Protein AF-A0A1D6J7M6-F1 (afdb_monomer_lite)

Sequence (101 aa):
MPTMLCVELMDSYATLLFAKITEIRPEAFCKRYGLCRDTALLSGVGSDSTCVFCHHLLDEIMSKLKDPDAEFEIIQILVKECNKIEGHVQQVGFLALPLSL

InterPro domains:
  IPR007856 Saposin-like type B, region 1 [PF05184] (50-85)
  IPR011001 Saposin-like [SSF47862] (5-85)
  IPR051428 Sphingolipid Activators and Surfactant Proteins [PTHR11480] (6-92)

Radius of gyration: 21.82 Å; chains: 1; bounding box: 47×39×61 Å

Foldseek 3Di:
DQLVVQLVCLVVVLVVVLVVLVPDDQVVVCVVVQLADDPPDDDDPRSVVSSVVSSVVSVVVNVLSPPVVSSVVVSVVSSVVSVVVVVVVVVVVVVVPPPDD

Secondary structure (DSSP, 8-state):
-HHHHHHHHHHHHHHHHHHHHHT--HHHHHHHTTSS--TTS---HHHHHHHHHHHHHHHHHHHHHT-HHHHHHHHHHHHHHHHHHHHHHHHHHHHHSTT--

Organism: Zea mays (NCBI:txid4577)

Structure (mmCIF, N/CA/C/O backbone):
data_AF-A0A1D6J7M6-F1
#
_entry.id   AF-A0A1D6J7M6-F1
#
loop_
_atom_site.group_PDB
_atom_site.id
_atom_site.type_symbol
_atom_site.label_atom_id
_atom_site.label_alt_id
_atom_site.label_comp_id
_atom_site.label_asym_id
_atom_site.label_entity_id
_atom_site.label_seq_id
_atom_site.pdbx_PDB_ins_code
_atom_site.Cartn_x
_atom_site.Cartn_y
_atom_site.Cartn_z
_atom_site.occupancy
_atom_site.B_iso_or_equiv
_atom_site.auth_seq_id
_atom_site.auth_comp_id
_atom_site.auth_asym_id
_atom_site.auth_atom_id
_atom_site.pdbx_PDB_model_num
ATOM 1 N N . MET A 1 1 ? -19.247 8.948 21.260 1.00 47.09 1 MET A N 1
ATOM 2 C CA . MET A 1 1 ? -20.012 8.280 20.177 1.00 47.09 1 MET A CA 1
ATOM 3 C C . MET A 1 1 ? -19.302 8.286 18.816 1.00 47.09 1 MET A C 1
ATOM 5 O O . MET A 1 1 ? -19.308 7.228 18.211 1.00 47.09 1 MET A O 1
ATOM 9 N N . PRO A 1 2 ? -18.646 9.364 18.332 1.00 55.81 2 PRO A N 1
ATOM 10 C CA . PRO A 1 2 ? -17.950 9.347 17.027 1.00 55.81 2 PRO A CA 1
ATOM 11 C C . PRO A 1 2 ? -16.744 8.390 16.935 1.00 55.81 2 PRO A C 1
ATOM 13 O O . PRO A 1 2 ? -16.357 7.973 15.850 1.00 55.81 2 PRO A O 1
ATOM 16 N N . THR A 1 3 ? -16.139 8.049 18.073 1.00 59.09 3 THR A N 1
ATOM 17 C CA . THR A 1 3 ? -14.886 7.287 18.169 1.00 59.09 3 THR A CA 1
ATOM 18 C C . THR A 1 3 ? -15.058 5.785 17.987 1.00 59.09 3 THR A C 1
ATOM 20 O O . THR A 1 3 ? -14.220 5.178 17.329 1.00 59.09 3 THR A O 1
ATOM 23 N N . MET A 1 4 ? -16.154 5.194 18.488 1.00 63.06 4 MET A N 1
ATOM 24 C CA . MET A 1 4 ? -16.442 3.771 18.252 1.00 63.06 4 MET A CA 1
ATOM 25 C C . MET A 1 4 ? -16.580 3.491 16.758 1.00 63.06 4 MET A C 1
ATOM 27 O O . MET A 1 4 ? -15.948 2.571 16.271 1.00 63.06 4 MET A O 1
ATOM 31 N N . LEU A 1 5 ? -17.256 4.370 16.012 1.00 73.38 5 LEU A N 1
ATOM 32 C CA . LEU A 1 5 ? -17.355 4.246 14.558 1.00 73.38 5 LEU A CA 1
ATOM 33 C C . LEU A 1 5 ? -15.982 4.333 13.868 1.00 73.38 5 LEU A C 1
ATOM 35 O O . LEU A 1 5 ? -15.732 3.585 12.934 1.00 73.38 5 LEU A O 1
ATOM 39 N N . CYS A 1 6 ? -15.080 5.215 14.319 1.00 80.88 6 CYS A N 1
ATOM 40 C CA . CYS A 1 6 ? -13.729 5.312 13.750 1.00 80.88 6 CYS A CA 1
ATOM 41 C C . CYS A 1 6 ? -12.941 4.015 13.972 1.00 80.88 6 CYS A C 1
ATOM 43 O O . CYS A 1 6 ? -12.414 3.455 13.018 1.00 80.88 6 CYS A O 1
ATOM 45 N N . VAL A 1 7 ? -12.918 3.512 15.212 1.00 78.00 7 VAL A N 1
ATOM 46 C CA . VAL A 1 7 ? -12.180 2.296 15.588 1.00 78.00 7 VAL A CA 1
ATOM 47 C C . VAL A 1 7 ? -12.791 1.043 14.952 1.00 78.00 7 VAL A C 1
ATOM 49 O O . VAL A 1 7 ? -12.053 0.241 14.395 1.00 78.00 7 VAL A O 1
ATOM 52 N N . GLU A 1 8 ? -14.118 0.900 14.955 1.00 76.38 8 GLU A N 1
ATOM 53 C CA . GLU A 1 8 ? -14.830 -0.218 14.313 1.00 76.38 8 GLU A CA 1
ATOM 54 C C . GLU A 1 8 ? -14.598 -0.255 12.800 1.00 76.38 8 GLU A C 1
ATOM 56 O O . GLU A 1 8 ? -14.496 -1.326 12.201 1.00 76.38 8 GLU A O 1
ATOM 61 N N . LEU A 1 9 ? -14.487 0.915 12.166 1.00 74.50 9 LEU A N 1
ATOM 62 C CA . LEU A 1 9 ? -14.189 0.990 10.744 1.00 74.50 9 LEU A CA 1
ATOM 63 C C . LEU A 1 9 ? -12.737 0.641 10.436 1.00 74.50 9 LEU A C 1
ATOM 65 O O . LEU A 1 9 ? -12.491 0.215 9.308 1.00 74.50 9 LEU A O 1
ATOM 69 N N . MET A 1 10 ? -11.797 0.779 11.378 1.00 80.81 10 MET A N 1
ATOM 70 C CA . MET A 1 10 ? -10.378 0.617 11.067 1.00 80.81 10 MET A CA 1
ATOM 71 C C . MET A 1 10 ? -10.025 -0.778 10.565 1.00 80.81 10 MET A C 1
ATOM 73 O O . MET A 1 10 ? -9.295 -0.867 9.584 1.00 80.81 10 MET A O 1
ATOM 77 N N . ASP A 1 11 ? -10.589 -1.839 11.142 1.00 71.69 11 ASP A N 1
ATOM 78 C CA . ASP A 1 11 ? -10.334 -3.210 10.676 1.00 71.69 11 ASP A CA 1
ATOM 79 C C . ASP A 1 11 ? -10.851 -3.418 9.239 1.00 71.69 11 ASP A C 1
ATOM 81 O O . ASP A 1 11 ? -10.172 -3.995 8.381 1.00 71.69 11 ASP A O 1
ATOM 85 N N . SER A 1 12 ? -12.034 -2.874 8.929 1.00 75.62 12 SER A N 1
ATOM 86 C CA . SER A 1 12 ? -12.613 -2.940 7.579 1.00 75.62 12 SER A CA 1
ATOM 87 C C . SER A 1 12 ? -11.847 -2.079 6.564 1.00 75.62 12 SER A C 1
ATOM 89 O O . SER A 1 12 ? -11.620 -2.501 5.429 1.00 75.62 12 SER A O 1
ATOM 91 N N . TYR A 1 13 ? -11.397 -0.890 6.972 1.00 77.75 13 TYR A N 1
ATOM 92 C CA . TYR A 1 13 ? -10.628 0.029 6.138 1.00 77.75 13 TYR A CA 1
ATOM 93 C C . TYR A 1 13 ? -9.211 -0.473 5.900 1.00 77.75 13 TYR A C 1
ATOM 95 O O . TYR A 1 13 ? -8.707 -0.313 4.793 1.00 77.75 13 TYR A O 1
ATOM 103 N N . ALA A 1 14 ? -8.587 -1.097 6.899 1.00 76.56 14 ALA A N 1
ATOM 104 C CA . ALA A 1 14 ? -7.291 -1.741 6.763 1.00 76.56 14 ALA A CA 1
ATOM 105 C C . ALA A 1 14 ? -7.371 -2.859 5.725 1.00 76.56 14 ALA A C 1
ATOM 107 O O . ALA A 1 14 ? -6.652 -2.814 4.731 1.00 76.56 14 ALA A O 1
ATOM 108 N N . THR A 1 15 ? -8.350 -3.758 5.861 1.00 80.62 15 THR A N 1
ATOM 109 C CA . THR A 1 15 ? -8.595 -4.827 4.881 1.00 80.62 15 THR A CA 1
ATOM 110 C C . THR A 1 15 ? -8.744 -4.270 3.457 1.00 80.62 15 THR A C 1
ATOM 112 O O . THR A 1 15 ? -8.130 -4.769 2.512 1.00 80.62 15 THR A O 1
ATOM 115 N N . LEU A 1 16 ? -9.527 -3.198 3.284 1.00 83.75 16 LEU A N 1
ATOM 116 C CA . LEU A 1 16 ? -9.712 -2.545 1.984 1.00 83.75 16 LEU A CA 1
ATOM 117 C C . LEU A 1 16 ? -8.438 -1.857 1.474 1.00 83.75 16 LEU A C 1
ATOM 119 O O . LEU A 1 16 ? -8.140 -1.929 0.282 1.00 83.75 16 LEU A O 1
ATOM 123 N N . LEU A 1 17 ? -7.684 -1.196 2.352 1.00 79.81 17 LEU A N 1
ATOM 124 C CA . LEU A 1 17 ? -6.429 -0.524 2.028 1.00 79.81 17 LEU A CA 1
ATOM 125 C C . LEU A 1 17 ? -5.388 -1.533 1.532 1.00 79.81 17 LEU A C 1
ATOM 127 O O . LEU A 1 17 ? -4.810 -1.329 0.464 1.00 79.81 17 LEU A O 1
ATOM 131 N N . PHE A 1 18 ? -5.203 -2.643 2.249 1.00 80.81 18 PHE A N 1
ATOM 132 C CA . PHE A 1 18 ? -4.286 -3.710 1.850 1.00 80.81 18 PHE A CA 1
ATOM 133 C C . PHE A 1 18 ? -4.735 -4.382 0.556 1.00 80.81 18 PHE A C 1
ATOM 135 O O . PHE A 1 18 ? -3.918 -4.556 -0.351 1.00 80.81 18 PHE A O 1
ATOM 142 N N . ALA A 1 19 ? -6.037 -4.637 0.384 1.00 85.12 19 ALA A N 1
ATOM 143 C CA . ALA A 1 19 ? -6.567 -5.111 -0.892 1.00 85.12 19 ALA A CA 1
ATOM 144 C C . ALA A 1 19 ? -6.207 -4.153 -2.045 1.00 85.12 19 ALA A C 1
ATOM 146 O O . ALA A 1 19 ? -5.700 -4.594 -3.077 1.00 85.12 19 ALA A O 1
ATOM 147 N N . LYS A 1 20 ? -6.354 -2.835 -1.856 1.00 84.75 20 LYS A N 1
ATOM 148 C CA . LYS A 1 20 ? -5.975 -1.833 -2.866 1.00 84.75 20 LYS A CA 1
ATOM 149 C C . LYS A 1 20 ? -4.482 -1.751 -3.139 1.00 84.75 20 LYS A C 1
ATOM 151 O O . LYS A 1 20 ? -4.100 -1.571 -4.293 1.00 84.75 20 LYS A O 1
ATOM 156 N N . ILE A 1 21 ? -3.640 -1.935 -2.130 1.00 83.69 21 ILE A N 1
ATOM 157 C CA . ILE A 1 21 ? -2.187 -2.002 -2.315 1.00 83.69 21 ILE A CA 1
ATOM 158 C C . ILE A 1 21 ? -1.816 -3.203 -3.195 1.00 83.69 21 ILE A C 1
ATOM 160 O O . ILE A 1 21 ? -0.993 -3.063 -4.097 1.00 83.69 21 ILE A O 1
ATOM 164 N N . THR A 1 22 ? -2.458 -4.362 -3.004 1.00 82.31 22 THR A N 1
ATOM 165 C CA . THR A 1 22 ? -2.172 -5.557 -3.823 1.00 82.31 22 THR A CA 1
ATOM 166 C C . THR A 1 22 ? -2.597 -5.430 -5.290 1.00 82.31 22 THR A C 1
ATOM 168 O O . THR A 1 22 ? -2.094 -6.170 -6.135 1.00 82.31 22 THR A O 1
ATOM 171 N N . GLU A 1 23 ? -3.483 -4.485 -5.620 1.00 89.50 23 GLU A N 1
ATOM 172 C CA . GLU A 1 23 ? -3.877 -4.186 -7.004 1.00 89.50 23 GLU A CA 1
ATOM 173 C C . GLU A 1 23 ? -2.805 -3.378 -7.765 1.00 89.50 23 GLU A C 1
ATOM 175 O O . GLU A 1 23 ? -2.860 -3.285 -8.997 1.00 89.50 23 GLU A O 1
ATOM 180 N N . ILE A 1 24 ? -1.823 -2.792 -7.066 1.00 89.81 24 ILE A N 1
ATOM 181 C CA . ILE A 1 24 ? -0.756 -2.007 -7.689 1.00 89.81 24 ILE A CA 1
ATOM 182 C C . ILE A 1 24 ? 0.144 -2.938 -8.504 1.00 89.81 24 ILE A C 1
ATOM 184 O O . ILE A 1 24 ? 0.750 -3.876 -7.994 1.00 89.81 24 ILE A O 1
ATOM 188 N N . ARG A 1 25 ? 0.262 -2.650 -9.803 1.00 91.19 25 ARG A N 1
ATOM 189 C CA . ARG A 1 25 ? 1.206 -3.327 -10.699 1.00 91.19 25 ARG A CA 1
ATOM 190 C C . ARG A 1 25 ? 2.403 -2.409 -10.949 1.00 91.19 25 ARG A C 1
ATOM 192 O O . ARG A 1 25 ? 2.185 -1.359 -11.561 1.00 91.19 25 ARG A O 1
ATOM 199 N N . PRO A 1 26 ? 3.633 -2.791 -10.550 1.00 91.00 26 PRO A N 1
ATOM 200 C CA . PRO A 1 26 ? 4.821 -1.948 -10.685 1.00 91.00 26 PRO A CA 1
ATOM 201 C C . PRO A 1 26 ? 5.012 -1.366 -12.078 1.00 91.00 26 PRO A C 1
ATOM 203 O O . PRO A 1 26 ? 5.109 -0.157 -12.227 1.00 91.00 26 PRO A O 1
ATOM 206 N N . GLU A 1 27 ? 4.922 -2.207 -13.107 1.00 90.25 27 GLU A N 1
ATOM 207 C CA . GLU A 1 27 ? 5.047 -1.796 -14.510 1.00 90.25 27 GLU A CA 1
ATOM 208 C C . GLU A 1 27 ? 4.058 -0.680 -14.885 1.00 90.25 27 GLU A C 1
ATOM 210 O O . GLU A 1 27 ? 4.427 0.358 -15.435 1.00 90.25 27 GLU A O 1
ATOM 215 N N . ALA A 1 28 ? 2.778 -0.871 -14.556 1.00 92.12 28 ALA A N 1
ATOM 216 C CA . ALA A 1 28 ? 1.732 0.089 -14.891 1.00 92.12 28 ALA A CA 1
ATOM 217 C C . ALA A 1 28 ? 1.879 1.392 -14.093 1.00 92.12 28 ALA A C 1
ATOM 219 O O . ALA A 1 28 ? 1.620 2.474 -14.622 1.00 92.12 28 ALA A O 1
ATOM 220 N N . PHE A 1 29 ? 2.300 1.295 -12.830 1.00 93.31 29 PHE A N 1
ATOM 221 C CA . PHE A 1 29 ? 2.574 2.450 -11.985 1.00 93.31 29 PHE A CA 1
ATOM 222 C C . PHE A 1 29 ? 3.766 3.245 -12.526 1.00 93.31 29 PHE A C 1
ATOM 224 O O . PHE A 1 29 ? 3.634 4.433 -12.815 1.00 93.31 29 PHE A O 1
ATOM 231 N N . CYS A 1 30 ? 4.912 2.596 -12.729 1.00 93.06 30 CYS A N 1
ATOM 232 C CA . CYS A 1 30 ? 6.133 3.255 -13.173 1.00 93.06 30 CYS A CA 1
ATOM 233 C C . CYS A 1 30 ? 5.957 3.915 -14.546 1.00 93.06 30 CYS A C 1
ATOM 235 O O . CYS A 1 30 ? 6.424 5.036 -14.748 1.00 93.06 30 CYS A O 1
ATOM 237 N N . LYS A 1 31 ? 5.206 3.295 -15.465 1.00 91.75 31 LYS A N 1
ATOM 238 C CA . LYS A 1 31 ? 4.825 3.924 -16.740 1.00 91.75 31 LYS A CA 1
ATOM 239 C C . LYS A 1 31 ? 3.910 5.126 -16.569 1.00 91.75 31 LYS A C 1
ATOM 241 O O . LYS A 1 31 ? 4.169 6.175 -17.153 1.00 91.75 31 LYS A O 1
ATOM 246 N N . ARG A 1 32 ? 2.862 5.008 -15.744 1.00 91.94 32 ARG A N 1
ATOM 247 C CA . ARG A 1 32 ? 1.914 6.106 -15.481 1.00 91.94 32 ARG A CA 1
ATOM 248 C C . ARG A 1 32 ? 2.621 7.371 -14.994 1.00 91.94 32 ARG A C 1
ATOM 250 O O . ARG A 1 32 ? 2.202 8.466 -15.354 1.00 91.94 32 ARG A O 1
ATOM 257 N N . TYR A 1 33 ? 3.675 7.217 -14.197 1.00 91.06 33 TYR A N 1
ATOM 258 C CA . TYR A 1 33 ? 4.455 8.332 -13.658 1.00 91.06 33 TYR A CA 1
ATOM 259 C C . TYR A 1 33 ? 5.703 8.679 -14.489 1.00 91.06 33 TYR A C 1
ATOM 261 O O . TYR A 1 33 ? 6.522 9.480 -14.049 1.00 91.06 33 TYR A O 1
ATOM 269 N N . GLY A 1 34 ? 5.855 8.110 -15.692 1.00 88.50 34 GLY A N 1
ATOM 270 C CA . GLY A 1 34 ? 6.955 8.425 -16.610 1.00 88.50 34 GLY A CA 1
ATOM 271 C C . GLY A 1 34 ? 8.333 7.935 -16.154 1.00 88.50 34 GLY A C 1
ATOM 272 O O . GLY A 1 34 ? 9.345 8.378 -16.692 1.00 88.50 34 GLY A O 1
ATOM 273 N N . LEU A 1 35 ? 8.379 7.031 -15.172 1.00 90.62 35 LEU A N 1
ATOM 274 C CA . LEU A 1 35 ? 9.606 6.426 -14.645 1.00 90.62 35 LEU A CA 1
ATOM 275 C C . LEU A 1 35 ? 10.090 5.271 -15.528 1.00 90.62 35 LEU A C 1
ATOM 277 O O . LEU A 1 35 ? 11.288 5.006 -15.579 1.00 90.62 35 LEU A O 1
ATOM 281 N N . CYS A 1 36 ? 9.162 4.643 -16.255 1.00 89.25 36 CYS A N 1
ATOM 282 C CA . CYS A 1 36 ? 9.423 3.685 -17.325 1.00 89.25 36 CYS A CA 1
ATOM 283 C C . CYS A 1 36 ? 8.826 4.198 -18.641 1.00 89.25 36 CYS A C 1
ATOM 285 O O . CYS A 1 36 ? 7.747 4.794 -18.652 1.00 89.25 36 CYS A O 1
ATOM 287 N N . ARG A 1 37 ? 9.510 3.946 -19.761 1.00 83.31 37 ARG A N 1
ATOM 288 C CA . ARG A 1 37 ? 8.986 4.218 -21.107 1.00 83.31 37 ARG A CA 1
ATOM 289 C C . ARG A 1 37 ? 8.280 2.989 -21.663 1.00 83.31 37 ARG A C 1
ATOM 291 O O . ARG A 1 37 ? 8.637 1.858 -21.344 1.00 83.31 37 ARG A O 1
ATOM 298 N N . ASP A 1 38 ? 7.320 3.209 -22.553 1.00 73.69 38 ASP A N 1
ATOM 299 C CA . ASP A 1 38 ? 6.870 2.143 -23.438 1.00 73.69 38 ASP A CA 1
ATOM 300 C C . ASP A 1 38 ? 8.008 1.810 -24.404 1.00 73.69 38 ASP A C 1
ATOM 302 O O . ASP A 1 38 ? 8.512 2.674 -25.122 1.00 73.69 38 ASP A O 1
ATOM 306 N N . THR A 1 39 ? 8.430 0.549 -24.398 1.00 63.25 39 THR A N 1
ATOM 307 C CA . 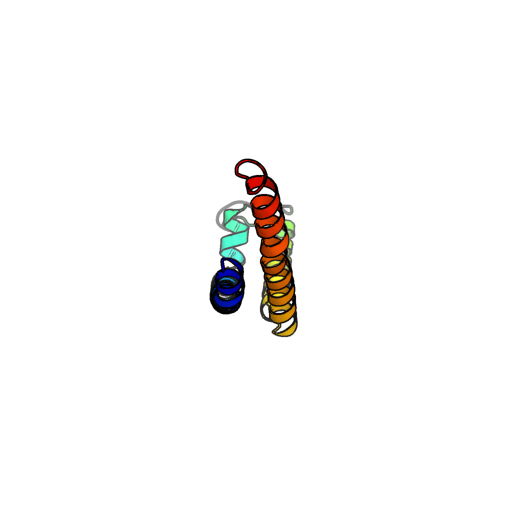THR A 1 39 ? 9.606 0.001 -25.095 1.00 63.25 39 THR A CA 1
ATOM 308 C C . THR A 1 39 ? 9.582 0.147 -26.622 1.00 63.25 39 THR A C 1
ATOM 310 O O . THR A 1 39 ? 10.474 -0.349 -27.302 1.00 63.25 39 THR A O 1
ATOM 313 N N . ALA A 1 40 ? 8.602 0.852 -27.190 1.00 57.12 40 ALA A N 1
ATOM 314 C CA . ALA A 1 40 ? 8.496 1.079 -28.621 1.00 57.12 40 ALA A CA 1
ATOM 315 C C . ALA A 1 40 ? 9.537 2.075 -29.156 1.00 57.12 40 ALA A C 1
ATOM 317 O O . ALA A 1 40 ? 9.908 1.973 -30.322 1.00 57.12 40 ALA A O 1
ATOM 318 N N . LEU A 1 41 ? 10.007 3.048 -28.363 1.00 54.06 41 LEU A N 1
ATOM 319 C CA . LEU A 1 41 ? 10.843 4.131 -28.886 1.00 54.06 41 LEU A CA 1
ATOM 320 C C . LEU A 1 41 ? 11.848 4.632 -27.830 1.00 54.06 41 LEU A C 1
ATOM 322 O O . LEU A 1 41 ? 11.467 5.248 -26.839 1.00 54.06 41 LEU A O 1
ATOM 326 N N . LEU A 1 42 ? 13.141 4.485 -28.141 1.00 54.16 42 LEU A N 1
ATOM 327 C CA . LEU A 1 42 ? 14.296 5.193 -27.556 1.00 54.16 42 LEU A CA 1
ATOM 328 C C . LEU A 1 42 ? 14.950 4.561 -26.312 1.00 54.16 42 LEU A C 1
ATOM 330 O O . LEU A 1 42 ? 14.685 4.944 -25.172 1.00 54.16 42 LEU A O 1
ATOM 334 N N . SER A 1 43 ? 15.928 3.694 -26.589 1.00 52.12 43 SER A N 1
ATOM 335 C CA . SER A 1 43 ? 17.030 3.297 -25.708 1.00 52.12 43 SER A CA 1
ATOM 336 C C . SER A 1 43 ? 17.885 4.515 -25.333 1.00 52.12 43 SER A C 1
ATOM 338 O O . SER A 1 43 ? 18.775 4.928 -26.078 1.00 52.12 43 SER A O 1
ATOM 340 N N . GLY A 1 44 ? 17.583 5.120 -24.187 1.00 53.56 44 GLY A N 1
ATOM 341 C CA . GLY A 1 44 ? 18.405 6.142 -23.553 1.00 53.56 44 GLY A CA 1
ATOM 342 C C . GLY A 1 44 ? 18.762 5.684 -22.146 1.00 53.56 44 GLY A C 1
ATOM 343 O O . GLY A 1 44 ? 17.875 5.448 -21.338 1.00 53.56 44 GLY A O 1
ATOM 344 N N . VAL A 1 45 ? 20.058 5.612 -21.846 1.00 53.56 45 VAL A N 1
ATOM 345 C CA . VAL A 1 45 ? 20.659 5.100 -20.592 1.00 53.56 45 VAL A CA 1
ATOM 346 C C . VAL A 1 45 ? 20.080 5.730 -19.302 1.00 53.56 45 VAL A C 1
ATOM 348 O O . VAL A 1 45 ? 20.236 5.176 -18.220 1.00 53.56 45 VAL A O 1
ATOM 351 N N . GLY A 1 46 ? 19.368 6.859 -19.400 1.00 52.88 46 GLY A N 1
ATOM 352 C CA . GLY A 1 46 ? 18.686 7.510 -18.276 1.00 52.88 46 GLY A CA 1
ATOM 353 C C . GLY A 1 46 ? 17.273 7.003 -17.947 1.00 52.88 46 GLY A C 1
ATOM 354 O O . GLY A 1 46 ? 16.835 7.233 -16.828 1.00 52.88 46 GLY A O 1
ATOM 355 N N . SER A 1 47 ? 16.556 6.335 -18.867 1.00 60.06 47 SER A N 1
ATOM 356 C CA . SER A 1 47 ? 15.211 5.789 -18.583 1.00 60.06 47 SER A CA 1
ATOM 357 C C . SER A 1 47 ? 15.251 4.417 -17.918 1.00 60.06 47 SER A C 1
ATOM 359 O O . SER A 1 47 ? 14.321 4.061 -17.201 1.00 60.06 47 SER A O 1
ATOM 361 N N . ASP A 1 48 ? 16.320 3.652 -18.138 1.00 70.75 48 ASP A N 1
ATOM 362 C CA . ASP A 1 48 ? 16.415 2.284 -17.626 1.00 70.75 48 ASP A CA 1
ATOM 363 C C . ASP A 1 48 ? 16.734 2.264 -16.130 1.00 70.75 48 ASP A C 1
ATOM 365 O O . ASP A 1 48 ? 16.126 1.501 -15.386 1.00 70.75 48 ASP A O 1
ATOM 369 N N . SER A 1 49 ? 17.621 3.142 -15.647 1.00 83.06 49 SER A N 1
ATOM 370 C CA . SER A 1 49 ? 17.977 3.185 -14.223 1.00 83.06 49 SER A CA 1
ATOM 371 C C . SER A 1 49 ? 16.831 3.695 -13.343 1.00 83.06 49 SER A C 1
ATOM 373 O O . SER A 1 49 ? 16.587 3.129 -12.279 1.00 83.06 49 SER A O 1
ATOM 375 N N . THR A 1 50 ? 16.079 4.709 -13.790 1.00 89.12 50 THR A N 1
ATOM 376 C CA . THR A 1 50 ? 14.882 5.194 -13.079 1.00 89.12 50 THR A CA 1
ATOM 377 C C . THR A 1 50 ? 13.748 4.180 -13.104 1.00 89.12 50 THR A C 1
ATOM 379 O O . THR A 1 50 ? 13.018 4.061 -12.121 1.00 89.12 50 THR A O 1
ATOM 382 N N . CYS A 1 51 ? 13.619 3.431 -14.201 1.00 90.25 51 CYS A N 1
ATOM 383 C CA . CYS A 1 51 ? 12.624 2.378 -14.323 1.00 90.25 51 CYS A CA 1
ATOM 384 C C . CYS A 1 51 ? 12.948 1.231 -13.362 1.00 90.25 51 CYS A C 1
ATOM 386 O O . CYS A 1 51 ? 12.137 0.917 -12.495 1.00 90.25 51 CYS A O 1
ATOM 388 N N . VAL A 1 52 ? 14.169 0.691 -13.419 1.00 91.62 52 VAL A N 1
ATOM 389 C CA . VAL A 1 52 ? 14.642 -0.357 -12.500 1.00 91.62 52 VAL A CA 1
ATOM 390 C C . VAL A 1 52 ? 14.486 0.072 -11.042 1.00 91.62 52 VAL A C 1
ATOM 392 O O . VAL A 1 52 ? 13.974 -0.698 -10.232 1.00 91.62 52 VAL A O 1
ATOM 395 N N . PHE A 1 53 ? 14.858 1.311 -10.710 1.00 93.56 53 PHE A N 1
ATOM 396 C CA . PHE A 1 53 ? 14.680 1.838 -9.359 1.00 93.56 53 PHE A CA 1
ATOM 397 C C . PHE A 1 53 ? 13.206 1.902 -8.947 1.00 93.56 53 PHE A C 1
ATOM 399 O O . PHE A 1 53 ? 12.866 1.491 -7.842 1.00 93.56 53 PHE A O 1
ATOM 406 N N . CYS A 1 54 ? 12.320 2.373 -9.829 1.00 94.62 54 CYS A N 1
ATOM 407 C CA . CYS A 1 54 ? 10.887 2.417 -9.556 1.00 94.62 54 CYS A CA 1
ATOM 408 C C . CYS A 1 54 ? 10.312 1.021 -9.290 1.00 94.62 54 CYS A C 1
ATOM 410 O O . CYS A 1 54 ? 9.598 0.836 -8.307 1.00 94.62 54 CYS A O 1
ATOM 412 N N . HIS A 1 55 ? 10.660 0.037 -10.123 1.00 94.38 55 HIS A N 1
ATOM 413 C CA . HIS A 1 55 ? 10.239 -1.348 -9.926 1.00 94.38 55 HIS A CA 1
ATOM 414 C C . HIS A 1 55 ? 10.713 -1.892 -8.582 1.00 94.38 55 HIS A C 1
ATOM 416 O O . HIS A 1 55 ? 9.896 -2.359 -7.796 1.00 94.38 55 HIS A O 1
ATOM 422 N N . HIS A 1 56 ? 12.008 -1.756 -8.293 1.00 94.75 56 HIS A N 1
ATOM 423 C CA . HIS A 1 56 ? 12.590 -2.238 -7.046 1.00 94.75 56 HIS A CA 1
ATOM 424 C C . HIS A 1 56 ? 11.941 -1.588 -5.820 1.00 94.75 56 HIS A C 1
ATOM 426 O O . HIS A 1 56 ? 11.583 -2.272 -4.867 1.00 94.75 56 HIS A O 1
ATOM 432 N N . LEU A 1 57 ? 11.739 -0.269 -5.858 1.00 95.31 57 LEU A N 1
ATOM 433 C CA . LEU A 1 57 ? 11.095 0.462 -4.774 1.00 95.31 57 LEU A CA 1
ATOM 434 C C . LEU A 1 57 ? 9.656 -0.016 -4.549 1.00 95.31 57 LEU A C 1
ATOM 436 O O . LEU A 1 57 ? 9.247 -0.215 -3.407 1.00 95.31 57 LEU A O 1
ATOM 440 N N . LEU A 1 58 ? 8.880 -0.204 -5.619 1.00 94.00 58 LEU A N 1
ATOM 441 C CA . LEU A 1 58 ? 7.509 -0.697 -5.499 1.00 94.00 58 LEU A CA 1
ATOM 442 C C . LEU A 1 58 ? 7.467 -2.137 -4.994 1.00 94.00 58 LEU A C 1
ATOM 444 O O . LEU A 1 58 ? 6.628 -2.439 -4.151 1.00 94.00 58 LEU A O 1
ATOM 448 N N . ASP A 1 59 ? 8.367 -3.003 -5.455 1.00 91.94 59 ASP A N 1
ATOM 449 C CA . ASP A 1 59 ? 8.462 -4.383 -4.978 1.00 91.94 59 ASP A CA 1
ATOM 450 C C . ASP A 1 59 ? 8.805 -4.434 -3.483 1.00 91.94 59 ASP A C 1
ATOM 452 O O . ASP A 1 59 ? 8.145 -5.151 -2.729 1.00 91.94 59 ASP A O 1
ATOM 456 N N . GLU A 1 60 ? 9.758 -3.618 -3.021 1.00 92.75 60 GLU A N 1
ATOM 457 C CA . GLU A 1 60 ? 10.081 -3.503 -1.595 1.00 92.75 60 GLU A CA 1
ATOM 458 C C . GLU A 1 60 ? 8.901 -2.977 -0.773 1.00 92.75 60 GLU A C 1
ATOM 460 O O . GLU A 1 60 ? 8.566 -3.553 0.265 1.00 92.75 60 GLU A O 1
ATOM 465 N N . ILE A 1 61 ? 8.247 -1.901 -1.227 1.00 90.88 61 ILE A N 1
ATOM 466 C CA . ILE A 1 61 ? 7.087 -1.320 -0.540 1.00 90.88 61 ILE A CA 1
ATOM 467 C C . ILE A 1 61 ? 5.960 -2.350 -0.449 1.00 90.88 61 ILE A C 1
ATOM 469 O O . ILE A 1 61 ? 5.418 -2.573 0.630 1.00 90.88 61 ILE A O 1
ATOM 473 N N . MET A 1 62 ? 5.619 -3.011 -1.554 1.00 87.75 62 MET A N 1
ATOM 474 C CA . MET A 1 62 ? 4.561 -4.020 -1.573 1.00 87.75 62 MET A CA 1
ATOM 475 C C . MET A 1 62 ? 4.922 -5.252 -0.745 1.00 87.75 62 MET A C 1
ATOM 477 O O . MET A 1 62 ? 4.033 -5.846 -0.143 1.00 87.75 62 MET A O 1
ATOM 481 N N . SER A 1 63 ? 6.197 -5.647 -0.699 1.00 88.31 63 SER A N 1
ATOM 482 C CA . SER A 1 63 ? 6.650 -6.733 0.171 1.00 88.31 63 SER A CA 1
ATOM 483 C C . SER A 1 63 ? 6.473 -6.367 1.642 1.00 88.31 63 SER A C 1
ATOM 485 O O . SER A 1 63 ? 5.967 -7.184 2.402 1.00 88.31 63 SER A O 1
ATOM 487 N N . LYS A 1 64 ? 6.839 -5.140 2.037 1.00 88.12 64 LYS A N 1
ATOM 488 C CA . LYS A 1 64 ? 6.651 -4.653 3.411 1.00 88.12 64 LYS A CA 1
ATOM 489 C C . LYS A 1 64 ? 5.179 -4.520 3.781 1.00 88.12 64 LYS A C 1
ATOM 491 O O . LYS A 1 64 ? 4.802 -4.868 4.884 1.00 88.12 64 LYS A O 1
ATOM 496 N N . LEU A 1 65 ? 4.334 -4.059 2.863 1.00 84.25 65 LEU A N 1
ATOM 497 C CA . LEU A 1 65 ? 2.897 -3.905 3.115 1.00 84.25 65 LEU A CA 1
ATOM 498 C C . LEU A 1 65 ? 2.131 -5.238 3.148 1.00 84.25 65 LEU A C 1
ATOM 500 O O . LEU A 1 65 ? 0.975 -5.247 3.547 1.00 84.25 65 LEU A O 1
ATOM 504 N N . LYS A 1 66 ? 2.741 -6.349 2.718 1.00 82.81 66 LYS A N 1
ATOM 505 C CA . LYS A 1 66 ? 2.197 -7.710 2.886 1.00 82.81 66 LYS A CA 1
ATOM 506 C C . LYS A 1 66 ? 2.631 -8.369 4.196 1.00 82.81 66 LYS A C 1
ATOM 508 O O . LYS A 1 66 ? 2.177 -9.475 4.483 1.00 82.81 66 LYS A O 1
ATOM 513 N N . ASP A 1 67 ? 3.542 -7.743 4.934 1.00 87.25 67 ASP A N 1
ATOM 514 C CA . ASP A 1 67 ? 3.986 -8.228 6.232 1.00 87.25 67 ASP A CA 1
ATOM 515 C C . ASP A 1 67 ? 2.863 -7.997 7.264 1.00 87.25 67 ASP A C 1
ATOM 517 O O . ASP A 1 67 ? 2.455 -6.845 7.454 1.00 87.25 67 ASP A O 1
ATOM 521 N N . PRO A 1 68 ? 2.337 -9.051 7.918 1.00 85.62 68 PRO A N 1
ATOM 522 C CA . PRO A 1 68 ? 1.278 -8.907 8.917 1.00 85.62 68 PRO A CA 1
ATOM 523 C C . PRO A 1 68 ? 1.688 -8.015 10.098 1.00 85.62 68 PRO A C 1
ATOM 525 O O . PRO A 1 68 ? 0.828 -7.363 10.693 1.00 85.62 68 PRO A O 1
ATOM 528 N N . ASP A 1 69 ? 2.984 -7.933 10.417 1.00 89.31 69 ASP A N 1
ATOM 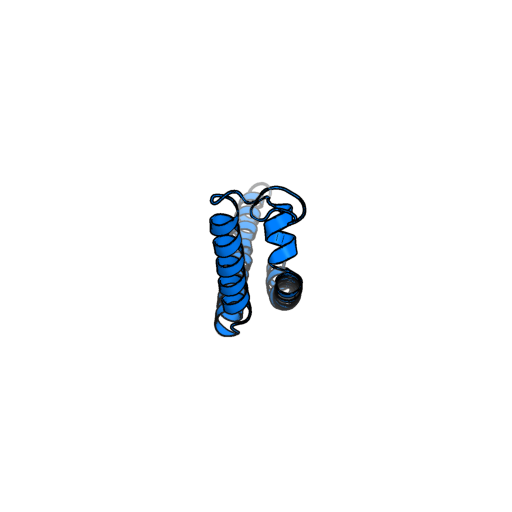529 C CA . ASP A 1 69 ? 3.471 -7.067 11.490 1.00 89.31 69 ASP A CA 1
ATOM 530 C C . ASP A 1 69 ? 3.370 -5.588 11.080 1.00 89.31 69 ASP A C 1
ATOM 532 O O . ASP A 1 69 ? 2.900 -4.750 11.854 1.00 89.31 69 ASP A O 1
ATOM 536 N N . ALA A 1 70 ? 3.711 -5.262 9.828 1.00 86.19 70 ALA A N 1
ATOM 537 C CA . ALA A 1 70 ? 3.555 -3.911 9.288 1.00 86.19 70 ALA A CA 1
ATOM 538 C C . ALA A 1 70 ? 2.076 -3.506 9.165 1.00 86.19 70 ALA A C 1
ATOM 540 O O . ALA A 1 70 ? 1.722 -2.353 9.426 1.00 86.19 70 ALA A O 1
ATOM 541 N N . GLU A 1 71 ? 1.202 -4.447 8.795 1.00 82.31 71 GLU A N 1
ATOM 542 C CA . GLU A 1 71 ? -0.248 -4.236 8.793 1.00 82.31 71 GLU A CA 1
ATOM 543 C C . GLU A 1 71 ? -0.760 -3.866 10.187 1.00 82.31 71 GLU A C 1
ATOM 545 O O . GLU A 1 71 ? -1.444 -2.849 10.352 1.00 82.31 71 GLU A O 1
ATOM 550 N N . PHE A 1 72 ? -0.362 -4.632 11.202 1.00 85.56 72 PHE A N 1
ATOM 551 C CA . PHE A 1 72 ? -0.728 -4.357 12.582 1.00 85.56 72 PHE A CA 1
ATOM 552 C C . PHE A 1 72 ? -0.230 -2.981 13.049 1.00 85.56 72 PHE A C 1
ATOM 554 O O . PHE A 1 72 ? -1.003 -2.215 13.630 1.00 85.56 72 PHE A 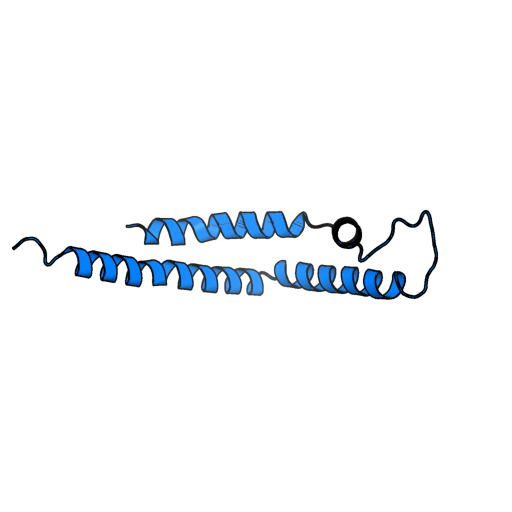O 1
ATOM 561 N N . GLU A 1 73 ? 1.022 -2.619 12.758 1.00 89.06 73 GLU A N 1
ATOM 562 C CA . GLU A 1 73 ? 1.578 -1.304 13.106 1.00 89.06 73 GLU A CA 1
ATOM 563 C C . GLU A 1 73 ? 0.785 -0.145 12.483 1.00 89.06 73 GLU A C 1
ATOM 565 O O . GLU A 1 73 ? 0.464 0.832 13.168 1.00 89.06 73 GLU A O 1
ATOM 570 N N . ILE A 1 74 ? 0.420 -0.259 11.202 1.00 85.50 74 ILE A N 1
ATOM 571 C CA . ILE A 1 74 ? -0.379 0.752 10.498 1.00 85.50 74 ILE A CA 1
ATOM 572 C C . ILE A 1 74 ? -1.760 0.894 11.149 1.00 85.50 74 ILE A C 1
ATOM 574 O O . ILE A 1 74 ? -2.201 2.017 11.409 1.00 85.50 74 ILE A O 1
ATOM 578 N N . ILE A 1 75 ? -2.423 -0.221 11.471 1.00 84.44 75 ILE A N 1
ATOM 579 C CA . ILE A 1 75 ? -3.719 -0.213 12.166 1.00 84.44 75 ILE A CA 1
ATOM 580 C C . ILE A 1 75 ? -3.592 0.474 13.529 1.00 84.44 75 ILE A C 1
ATOM 582 O O . ILE A 1 75 ? -4.407 1.337 13.854 1.00 84.44 75 ILE A O 1
ATOM 586 N N . GLN A 1 76 ? -2.550 0.169 14.306 1.00 86.31 76 GLN A N 1
ATOM 587 C CA . GLN A 1 76 ? -2.322 0.791 15.615 1.00 86.31 76 GLN A CA 1
ATOM 588 C C . GLN A 1 76 ? -2.132 2.309 15.517 1.00 86.31 76 GLN A C 1
ATOM 590 O O . GLN A 1 76 ? -2.684 3.056 16.331 1.00 86.31 76 GLN A O 1
ATOM 595 N N . ILE A 1 77 ? -1.389 2.788 14.512 1.00 88.31 77 ILE A N 1
ATOM 596 C CA . ILE A 1 77 ? -1.231 4.226 14.257 1.00 88.31 77 ILE A CA 1
ATOM 597 C C . ILE A 1 77 ? -2.594 4.858 13.963 1.00 88.31 77 ILE A C 1
ATOM 599 O O . ILE A 1 77 ? -2.945 5.872 14.564 1.00 88.31 77 ILE A O 1
ATOM 603 N N . LEU A 1 78 ? -3.387 4.249 13.083 1.00 84.81 78 LEU A N 1
ATOM 604 C CA . LEU A 1 78 ? -4.689 4.784 12.692 1.00 84.81 78 LEU A CA 1
ATOM 605 C C . LEU A 1 78 ? -5.690 4.781 13.860 1.00 84.81 78 LEU A C 1
ATOM 607 O O . LEU A 1 78 ? -6.369 5.782 14.082 1.00 84.81 78 LEU A O 1
ATOM 611 N N . VAL A 1 79 ? -5.717 3.721 14.674 1.00 85.06 79 VAL A N 1
ATOM 612 C CA . VAL A 1 79 ? -6.515 3.650 15.912 1.00 85.06 79 VAL A CA 1
ATOM 613 C C . VAL A 1 79 ? -6.088 4.732 16.905 1.00 85.06 79 VAL A C 1
ATOM 615 O O . VAL A 1 79 ? -6.932 5.389 17.519 1.00 85.06 79 VAL A O 1
ATOM 618 N N . LYS A 1 80 ? -4.783 4.984 17.045 1.00 85.44 80 LYS A N 1
ATOM 619 C CA . LYS A 1 80 ? -4.272 6.067 17.892 1.00 85.44 80 LYS A CA 1
ATOM 620 C C . LYS A 1 80 ? -4.753 7.438 17.416 1.00 85.44 80 LYS A C 1
ATOM 622 O O . LYS A 1 80 ? -5.122 8.263 18.251 1.00 85.44 80 LYS A O 1
ATOM 627 N N . GLU A 1 81 ? -4.781 7.684 16.108 1.00 84.69 81 GLU A N 1
ATOM 628 C CA . GLU A 1 81 ? -5.337 8.924 15.558 1.00 84.69 81 GLU A CA 1
ATOM 629 C C . GLU A 1 81 ?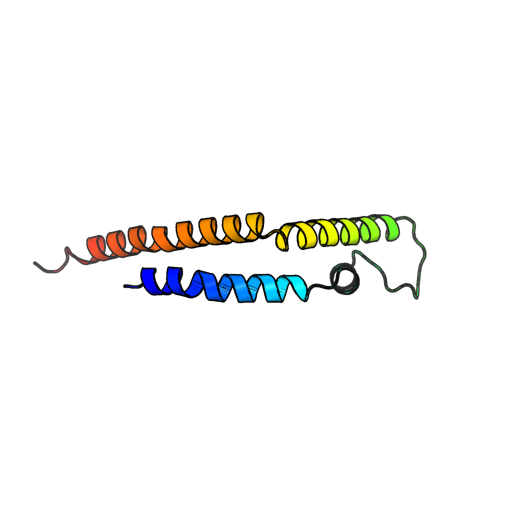 -6.861 9.006 15.748 1.00 84.69 81 GLU A C 1
ATOM 631 O O . GLU A 1 81 ? -7.358 10.056 16.156 1.00 84.69 81 GLU A O 1
ATOM 636 N N . CYS A 1 82 ? -7.598 7.902 15.575 1.00 83.06 82 CYS A N 1
ATOM 637 C CA . CYS A 1 82 ? -9.028 7.831 15.900 1.00 83.06 82 CYS A CA 1
ATOM 638 C C . CYS A 1 82 ? -9.307 8.246 17.353 1.00 83.06 82 CYS A C 1
ATOM 640 O O . CYS A 1 82 ? -10.235 9.011 17.616 1.00 83.06 82 CYS A O 1
ATOM 642 N N . ASN A 1 83 ? -8.480 7.806 18.303 1.00 79.81 83 ASN A N 1
ATOM 643 C CA . ASN A 1 83 ? -8.643 8.142 19.719 1.00 79.81 83 ASN A CA 1
ATOM 644 C C . ASN A 1 83 ? -8.361 9.625 20.024 1.00 79.81 83 ASN A C 1
ATOM 646 O O . ASN A 1 83 ? -8.919 10.178 20.969 1.00 79.81 83 ASN A O 1
ATOM 650 N N . LYS A 1 84 ? -7.567 10.327 19.204 1.00 81.44 84 LYS A N 1
ATOM 651 C CA . LYS A 1 84 ? -7.372 11.785 19.349 1.00 81.44 84 LYS A CA 1
ATOM 652 C C . LYS A 1 84 ? -8.612 12.595 18.969 1.00 81.44 84 LYS A C 1
ATOM 654 O O . LYS A 1 84 ? -8.776 13.714 19.456 1.00 81.44 84 LYS A O 1
ATOM 659 N N . ILE A 1 85 ? -9.504 12.038 18.146 1.00 72.94 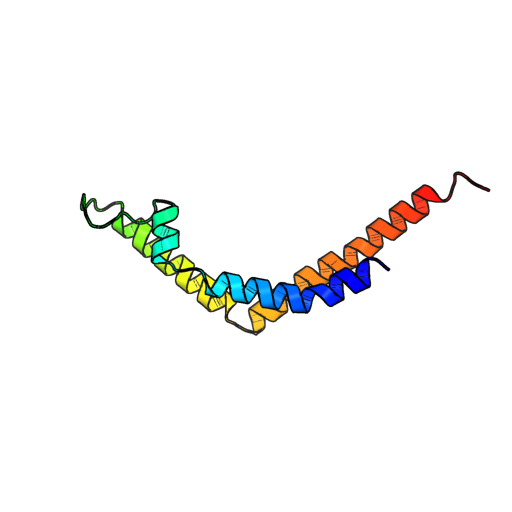85 ILE A N 1
ATOM 660 C CA . ILE A 1 85 ? -10.792 12.668 17.817 1.00 72.94 85 ILE A CA 1
ATOM 661 C C . ILE A 1 85 ? -11.618 12.874 19.099 1.00 72.94 85 ILE A C 1
ATOM 663 O O . ILE A 1 85 ? -12.328 13.872 19.214 1.00 72.94 85 ILE A O 1
ATOM 667 N N . GLU A 1 86 ? -11.467 12.003 20.104 1.00 60.03 86 GLU A N 1
ATOM 668 C CA . GLU A 1 86 ? -12.110 12.145 21.415 1.00 60.03 86 GLU A CA 1
ATOM 669 C C . GLU A 1 86 ? -11.710 13.438 22.133 1.00 60.03 86 GLU A C 1
ATOM 671 O O . GLU A 1 86 ? -12.577 14.174 22.608 1.00 60.03 86 GLU A O 1
ATOM 676 N N . GLY A 1 87 ? -10.412 13.761 22.136 1.00 56.59 87 GLY A N 1
ATOM 677 C CA . GLY A 1 87 ? -9.889 14.979 22.755 1.00 56.59 87 GLY A CA 1
ATOM 678 C C . GLY A 1 87 ? -10.433 16.245 22.094 1.00 56.59 87 GLY A C 1
ATOM 679 O O . GLY A 1 87 ? -10.805 17.193 22.781 1.00 56.59 87 GLY A O 1
ATOM 680 N N . HIS A 1 88 ? -10.580 16.241 20.767 1.00 56.16 88 HIS A N 1
ATOM 681 C CA . HIS A 1 88 ? -11.155 17.372 20.040 1.00 56.16 88 HIS A CA 1
ATOM 682 C C . HIS A 1 88 ? -12.665 17.518 20.258 1.00 56.16 88 HIS A C 1
ATOM 684 O O . HIS A 1 88 ? -13.139 18.634 20.456 1.00 56.16 88 HIS A O 1
ATOM 690 N N . VAL A 1 89 ? -13.429 16.420 20.272 1.00 55.06 89 VAL A N 1
ATOM 691 C CA . VAL A 1 89 ? -14.882 16.470 20.514 1.00 55.06 89 VAL A CA 1
ATOM 692 C C . VAL A 1 89 ? -15.191 16.879 21.957 1.00 55.06 89 VAL A C 1
ATOM 694 O O . VAL A 1 89 ? -16.103 17.674 22.174 1.00 55.06 89 VAL A O 1
ATOM 697 N N . GLN A 1 90 ? -14.417 16.413 22.942 1.00 53.78 90 GLN A N 1
ATOM 698 C CA . GLN A 1 90 ? -14.553 16.853 24.336 1.00 53.78 90 GLN A CA 1
ATOM 699 C C . GLN A 1 90 ? -14.182 18.330 24.511 1.00 53.78 90 GLN A C 1
ATOM 701 O O . GLN A 1 90 ? -14.880 19.058 25.213 1.00 53.78 90 GLN A O 1
ATOM 706 N N . GLN A 1 91 ? -13.134 18.802 23.834 1.00 52.75 91 GLN A N 1
ATOM 707 C CA . GLN A 1 91 ? -12.707 20.199 23.900 1.00 52.75 91 GLN A CA 1
ATOM 708 C C . GLN A 1 91 ? -13.697 21.144 23.200 1.00 52.75 91 GLN A C 1
ATOM 710 O O . GLN A 1 91 ? -14.005 22.204 23.736 1.00 52.75 91 GLN A O 1
ATOM 715 N N . VAL A 1 92 ? -14.270 20.750 22.058 1.00 54.62 92 VAL A N 1
ATOM 716 C CA . VAL A 1 92 ? -15.349 21.501 21.388 1.00 54.62 92 VAL A CA 1
ATOM 717 C C . VAL A 1 92 ? -16.647 21.457 22.202 1.00 54.62 92 VAL A C 1
ATOM 719 O O . VAL A 1 92 ? -17.315 22.479 22.327 1.00 54.62 92 VAL A O 1
ATOM 722 N N . GLY A 1 93 ? -16.984 20.316 22.814 1.00 50.50 93 GLY A N 1
ATOM 723 C CA . GLY A 1 93 ? -18.131 20.192 23.718 1.00 50.50 93 GLY A CA 1
ATOM 724 C C . GLY A 1 93 ? -18.007 21.089 24.951 1.00 50.50 93 GLY A C 1
ATOM 725 O O . GLY A 1 93 ? -18.959 21.778 25.301 1.00 50.50 93 GLY A O 1
ATOM 726 N N . PHE A 1 94 ? -16.817 21.157 25.557 1.00 50.41 94 PHE A N 1
ATOM 727 C CA . PHE A 1 94 ? -16.524 22.063 26.670 1.00 50.41 94 PHE A CA 1
ATOM 728 C C . PHE A 1 94 ? -16.599 23.541 26.256 1.00 50.41 94 PHE A C 1
ATOM 730 O O . PHE A 1 94 ? -17.135 24.357 26.998 1.00 50.41 94 PHE A O 1
ATOM 737 N N . LEU A 1 95 ? -16.122 23.891 25.056 1.00 53.47 95 LEU A N 1
ATOM 738 C CA . LEU A 1 95 ? -16.204 25.256 24.517 1.00 53.47 95 LEU A CA 1
ATOM 739 C C . LEU A 1 95 ?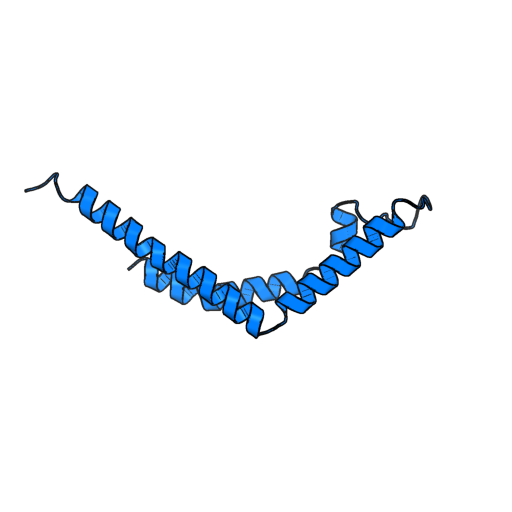 -17.628 25.666 24.103 1.00 53.47 95 LEU A C 1
ATOM 741 O O . LEU A 1 95 ? -17.923 26.858 24.070 1.00 53.47 95 LEU A O 1
ATOM 745 N N . ALA A 1 96 ? -18.514 24.708 23.816 1.00 53.53 96 ALA A N 1
ATOM 746 C CA . ALA A 1 96 ? -19.924 24.957 23.510 1.00 53.53 96 ALA A CA 1
ATOM 747 C C . ALA A 1 96 ? -20.822 25.069 24.762 1.00 53.53 96 ALA A C 1
ATOM 749 O O . ALA A 1 96 ? -21.975 25.481 24.647 1.00 53.53 96 ALA A O 1
ATOM 750 N N . LEU A 1 97 ? -20.318 24.714 25.951 1.00 52.19 97 LEU A N 1
ATOM 751 C CA . LEU A 1 97 ? -21.093 24.652 27.195 1.00 52.19 97 LEU A CA 1
ATOM 752 C C . LEU A 1 97 ? -21.246 25.963 28.007 1.00 52.19 97 LEU A C 1
ATOM 754 O O . LEU A 1 97 ? -22.184 26.000 28.799 1.00 52.19 97 LEU A O 1
ATOM 758 N N . PRO A 1 98 ? -20.468 27.061 27.853 1.00 51.06 98 PRO A N 1
ATOM 759 C CA . PRO A 1 98 ? -20.654 28.241 28.705 1.00 51.06 98 PRO A CA 1
ATOM 760 C C . PRO A 1 98 ? -21.522 29.361 28.092 1.00 51.06 98 PRO A C 1
ATOM 762 O O . PRO A 1 98 ? -21.323 30.524 28.424 1.00 51.06 98 PRO A O 1
ATOM 765 N N . LEU A 1 99 ? -22.499 29.062 27.223 1.00 53.16 99 LEU A N 1
ATOM 766 C CA . LEU A 1 99 ? -23.480 30.068 26.755 1.00 53.16 99 LEU A CA 1
ATOM 767 C C . LEU A 1 99 ? -24.907 29.863 27.285 1.00 53.16 99 LEU A C 1
ATOM 769 O O . LEU A 1 99 ? -25.812 30.615 26.930 1.00 53.16 99 LEU A O 1
ATOM 773 N N . SER A 1 100 ? -25.111 28.893 28.173 1.00 48.16 100 SER A N 1
ATOM 774 C CA . SER A 1 100 ? -26.411 28.658 28.802 1.00 48.16 100 SER A CA 1
ATOM 775 C C . SER A 1 100 ? -26.260 27.946 30.143 1.00 48.16 100 SER A C 1
ATOM 777 O O . SER A 1 100 ? -26.466 26.737 30.217 1.00 48.16 100 SER A O 1
ATOM 779 N N . LEU A 1 101 ? -25.883 28.703 31.177 1.00 41.16 101 LEU A N 1
ATOM 780 C CA . LEU A 1 101 ? -26.558 28.747 32.482 1.00 41.16 101 LEU A CA 1
ATOM 781 C C . LEU A 1 101 ? -26.059 29.961 33.278 1.00 41.16 101 LEU A C 1
ATOM 783 O O . LEU A 1 101 ? -24.828 30.065 33.470 1.00 41.16 101 LEU A O 1
#

pLDDT: mean 76.54, std 15.37, range [41.16, 95.31]